Protein AF-A0A1G9JHJ2-F1 (afdb_monomer_lite)

Foldseek 3Di:
DVVLLVVLVVLLVQLCCLQPPVLVVLQVVLVPDDDDCDCVNLNPVRSVVSVVCVVVVVVVSVVSNCVSVVSNVSSVVSNVVSVVSVVVVVVVVVVVVVVVD

Structure (mmCIF, N/CA/C/O backbone):
data_AF-A0A1G9JHJ2-F1
#
_entry.id   AF-A0A1G9JHJ2-F1
#
loop_
_atom_site.group_PDB
_atom_site.id
_atom_site.type_symbol
_atom_site.label_atom_id
_atom_site.label_alt_id
_atom_site.label_comp_id
_atom_site.label_asym_id
_atom_site.label_entity_id
_atom_site.label_seq_id
_atom_site.pdbx_PDB_ins_code
_atom_site.Cartn_x
_atom_site.Cartn_y
_atom_site.Cartn_z
_atom_site.occupancy
_atom_site.B_iso_or_equiv
_atom_site.auth_seq_id
_atom_site.auth_comp_id
_atom_site.auth_asym_id
_atom_site.auth_atom_id
_atom_site.pdbx_PDB_model_num
ATOM 1 N N . MET A 1 1 ? 16.348 12.366 -29.752 1.00 51.38 1 MET A N 1
ATOM 2 C CA . MET A 1 1 ? 15.867 11.190 -28.991 1.00 51.38 1 MET A CA 1
ATOM 3 C C . MET A 1 1 ? 16.223 11.268 -27.495 1.00 51.38 1 MET A C 1
ATOM 5 O O . MET A 1 1 ? 16.392 10.244 -26.869 1.00 51.38 1 MET A O 1
ATOM 9 N N . THR A 1 2 ? 16.286 12.448 -26.866 1.00 58.12 2 THR A N 1
ATOM 10 C CA . THR A 1 2 ? 16.693 12.583 -25.444 1.00 58.12 2 THR A CA 1
ATOM 11 C C . THR A 1 2 ? 15.544 12.458 -24.433 1.00 58.12 2 THR A C 1
ATOM 13 O O . THR A 1 2 ? 15.790 12.331 -23.239 1.00 58.12 2 THR A O 1
ATOM 16 N N . GLY A 1 3 ? 14.285 12.499 -24.889 1.00 61.72 3 GLY A N 1
ATOM 17 C CA . GLY A 1 3 ? 13.109 12.490 -24.009 1.00 61.72 3 GLY A CA 1
ATOM 18 C C . GLY A 1 3 ? 12.794 11.134 -23.369 1.00 61.72 3 GLY A C 1
ATOM 19 O O . GLY A 1 3 ? 12.332 11.107 -22.234 1.00 61.72 3 GLY A O 1
ATOM 20 N N . PHE A 1 4 ? 13.074 10.020 -24.057 1.00 62.97 4 PHE A N 1
ATOM 21 C CA . PHE A 1 4 ? 12.790 8.671 -23.545 1.00 62.97 4 PHE A CA 1
ATOM 22 C C . PHE A 1 4 ? 13.783 8.236 -22.459 1.00 62.97 4 PHE A C 1
ATOM 24 O O . PHE A 1 4 ? 13.347 7.754 -21.416 1.00 62.97 4 PHE A O 1
ATOM 31 N N . ALA A 1 5 ? 15.082 8.511 -22.630 1.00 64.69 5 ALA A N 1
ATOM 32 C CA . ALA A 1 5 ? 16.097 8.263 -21.605 1.00 64.69 5 ALA A CA 1
ATOM 33 C C . ALA A 1 5 ? 15.780 8.998 -20.290 1.00 64.69 5 ALA A C 1
ATOM 35 O O . ALA A 1 5 ? 15.686 8.369 -19.236 1.00 64.69 5 ALA A O 1
ATOM 36 N N . ALA A 1 6 ? 15.508 10.308 -20.364 1.00 67.50 6 ALA A N 1
ATOM 37 C CA . ALA A 1 6 ? 15.171 11.121 -19.193 1.00 67.50 6 ALA A CA 1
ATOM 38 C C . ALA A 1 6 ? 13.866 10.668 -18.505 1.00 67.50 6 ALA A C 1
ATOM 40 O O . ALA A 1 6 ? 13.768 10.701 -17.279 1.00 67.50 6 ALA A O 1
ATOM 41 N N . GLN A 1 7 ? 12.871 10.206 -19.274 1.00 76.38 7 GLN A N 1
ATOM 42 C CA . GLN A 1 7 ? 11.643 9.633 -18.713 1.00 76.38 7 GLN A CA 1
ATOM 43 C C . GLN A 1 7 ? 11.886 8.271 -18.056 1.00 76.38 7 GLN A C 1
ATOM 45 O O . GLN A 1 7 ? 11.364 8.035 -16.970 1.00 76.38 7 GLN A O 1
ATOM 50 N N . SER A 1 8 ? 12.705 7.398 -18.649 1.00 78.56 8 SER A N 1
ATOM 51 C CA . SER A 1 8 ? 13.029 6.088 -18.066 1.00 78.56 8 SER A CA 1
ATOM 52 C C . SER A 1 8 ? 13.762 6.219 -16.725 1.00 78.56 8 SER A C 1
ATOM 54 O O . SER A 1 8 ? 13.440 5.511 -15.773 1.00 78.56 8 SER A O 1
ATOM 56 N N . GLU A 1 9 ? 14.680 7.183 -16.602 1.00 83.50 9 GLU A N 1
ATOM 57 C CA . GLU A 1 9 ? 15.391 7.460 -15.351 1.00 83.50 9 GLU A CA 1
ATOM 58 C C . GLU A 1 9 ? 14.463 8.023 -14.271 1.00 83.50 9 GLU A C 1
ATOM 60 O O . GLU A 1 9 ? 14.530 7.586 -13.122 1.00 83.50 9 GLU A O 1
ATOM 65 N N . ALA A 1 10 ? 13.556 8.936 -14.634 1.00 85.19 10 ALA A N 1
ATOM 66 C CA . ALA A 1 10 ? 12.561 9.474 -13.708 1.00 85.19 10 ALA A CA 1
ATOM 67 C C . ALA A 1 10 ? 11.588 8.388 -13.209 1.00 85.19 10 ALA A C 1
ATOM 69 O O . ALA A 1 10 ? 11.307 8.316 -12.012 1.00 85.19 10 ALA A O 1
ATOM 70 N N . ILE A 1 11 ? 11.120 7.509 -14.103 1.00 84.62 11 ILE A N 1
ATOM 71 C CA . ILE A 1 11 ? 10.233 6.386 -13.764 1.00 84.62 11 ILE A CA 1
ATOM 72 C C . ILE A 1 11 ? 10.956 5.392 -12.842 1.00 84.62 11 ILE A C 1
ATOM 74 O O . ILE A 1 11 ? 10.407 5.002 -11.811 1.00 84.62 11 ILE A O 1
ATOM 78 N N . ALA A 1 12 ? 12.208 5.037 -13.148 1.00 87.62 12 ALA A N 1
ATOM 79 C CA . ALA A 1 12 ? 13.012 4.154 -12.302 1.00 87.62 12 ALA A CA 1
ATOM 80 C C . ALA A 1 12 ? 13.291 4.763 -10.920 1.00 87.62 12 ALA A C 1
ATOM 82 O O . ALA A 1 12 ? 13.255 4.057 -9.913 1.00 87.62 12 ALA A O 1
ATOM 83 N N . ALA A 1 13 ? 13.583 6.066 -10.854 1.00 88.38 13 ALA A N 1
ATOM 84 C CA . ALA A 1 13 ? 13.798 6.766 -9.593 1.00 88.38 13 ALA A CA 1
ATOM 85 C C . ALA A 1 13 ? 12.529 6.757 -8.729 1.00 88.38 13 ALA A C 1
ATOM 87 O O . ALA A 1 13 ? 12.608 6.483 -7.531 1.00 88.38 13 ALA A O 1
ATOM 88 N N . HIS A 1 14 ? 11.363 6.982 -9.341 1.00 86.31 14 HIS A N 1
ATOM 89 C CA . HIS A 1 14 ? 10.089 6.943 -8.634 1.00 86.31 14 HIS A CA 1
ATOM 90 C C . HIS A 1 14 ? 9.752 5.534 -8.129 1.00 86.31 14 HIS A C 1
ATOM 92 O O . HIS A 1 14 ? 9.420 5.374 -6.956 1.00 86.31 14 HIS A O 1
ATOM 98 N N . GLY A 1 15 ? 9.936 4.504 -8.963 1.00 85.94 15 GLY A N 1
ATOM 99 C CA . GLY A 1 15 ? 9.746 3.112 -8.551 1.00 85.94 15 GLY A CA 1
ATOM 100 C C . GLY A 1 15 ? 10.631 2.729 -7.360 1.00 85.94 15 GLY A C 1
ATOM 101 O O . GLY A 1 15 ? 10.139 2.237 -6.346 1.00 85.94 15 GLY A O 1
ATOM 102 N N . LYS A 1 16 ? 11.925 3.073 -7.411 1.00 90.06 16 LYS A N 1
ATOM 103 C CA . LYS A 1 16 ? 12.871 2.834 -6.305 1.00 90.06 16 LYS A CA 1
ATOM 104 C C . LYS A 1 16 ? 12.511 3.584 -5.027 1.00 90.06 16 LYS A C 1
ATOM 106 O O . LYS A 1 16 ? 12.736 3.056 -3.943 1.00 90.06 16 LYS A O 1
ATOM 111 N N . GLN A 1 17 ? 11.973 4.798 -5.128 1.00 90.94 17 GLN A N 1
ATOM 112 C CA . GLN A 1 17 ? 11.517 5.553 -3.961 1.00 90.94 17 GLN A CA 1
ATOM 113 C C . GLN A 1 17 ? 10.322 4.863 -3.286 1.00 90.94 17 GLN A C 1
ATOM 115 O O . GLN A 1 17 ? 10.282 4.766 -2.057 1.00 90.94 17 GLN A O 1
ATOM 120 N N . LEU A 1 18 ? 9.371 4.354 -4.077 1.00 86.38 18 LEU A N 1
ATOM 121 C CA . LEU A 1 18 ? 8.205 3.641 -3.554 1.00 86.38 18 LEU A CA 1
ATOM 122 C C . LEU A 1 18 ? 8.607 2.340 -2.849 1.00 86.38 18 LEU A C 1
ATOM 124 O O . LEU A 1 18 ? 8.193 2.119 -1.711 1.00 86.38 18 LEU A O 1
ATOM 128 N N . VAL A 1 19 ? 9.466 1.526 -3.469 1.00 90.00 19 VAL A N 1
ATOM 129 C CA . VAL A 1 19 ? 9.936 0.256 -2.884 1.00 90.00 19 VAL A CA 1
ATOM 130 C C . VAL A 1 19 ? 10.890 0.485 -1.708 1.00 90.00 19 VAL A C 1
ATOM 132 O O . VAL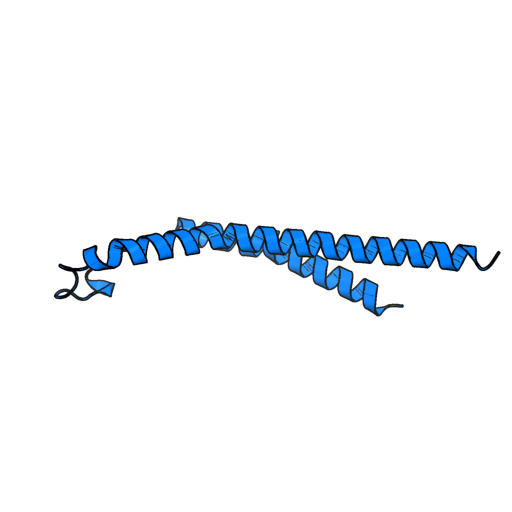 A 1 19 ? 10.768 -0.156 -0.671 1.00 90.00 19 VAL A O 1
ATOM 135 N N . GLY A 1 20 ? 11.849 1.403 -1.840 1.00 86.50 20 GLY A N 1
ATOM 136 C CA . GLY A 1 20 ? 12.963 1.534 -0.897 1.00 86.50 20 GLY A CA 1
ATOM 137 C C . GLY A 1 20 ? 12.705 2.426 0.317 1.00 86.50 20 GLY A C 1
ATOM 138 O O . GLY A 1 20 ? 13.432 2.322 1.301 1.00 86.50 20 GLY A O 1
ATOM 139 N N . GLN A 1 21 ? 11.714 3.319 0.260 1.00 88.06 21 GLN A N 1
ATOM 140 C CA . GLN A 1 21 ? 11.421 4.252 1.356 1.00 88.06 21 GLN A CA 1
ATOM 141 C C . GLN A 1 21 ? 9.949 4.234 1.753 1.00 88.06 21 GLN A C 1
ATOM 143 O O . GLN A 1 21 ? 9.639 4.025 2.921 1.00 88.06 21 GLN A O 1
ATOM 148 N N . VAL A 1 22 ? 9.035 4.414 0.796 1.00 87.25 22 VAL A N 1
ATOM 149 C CA . VAL A 1 22 ? 7.614 4.613 1.123 1.00 87.25 22 VAL A CA 1
ATOM 150 C C . VAL A 1 22 ? 6.973 3.337 1.664 1.00 87.25 22 VAL A C 1
ATOM 152 O O . VAL A 1 22 ? 6.346 3.381 2.719 1.00 87.25 22 VAL A O 1
ATOM 155 N N . SER A 1 23 ? 7.155 2.197 0.996 1.00 89.06 23 SER A N 1
ATOM 156 C CA . SER A 1 23 ? 6.551 0.926 1.424 1.00 89.06 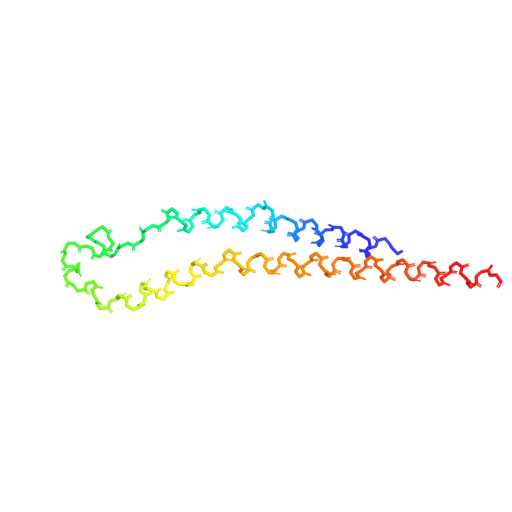23 SER A CA 1
ATOM 157 C C . SER A 1 23 ? 7.060 0.471 2.804 1.00 89.06 23 SER A C 1
ATOM 159 O O . SER A 1 23 ? 6.226 0.161 3.655 1.00 89.06 23 SER A O 1
ATOM 161 N N . PRO A 1 24 ? 8.376 0.524 3.110 1.00 87.62 24 PRO A N 1
ATOM 162 C CA . PRO A 1 24 ? 8.887 0.245 4.454 1.00 87.62 24 PRO A CA 1
ATOM 163 C C . PRO A 1 24 ? 8.352 1.200 5.527 1.00 87.62 24 PRO A C 1
ATOM 165 O O . PRO A 1 24 ? 7.937 0.745 6.591 1.00 87.62 24 PRO A O 1
ATOM 168 N N . SER A 1 25 ? 8.302 2.510 5.253 1.00 88.12 25 SER A N 1
ATOM 169 C CA . SER A 1 25 ? 7.747 3.483 6.203 1.00 88.12 25 SER A CA 1
ATO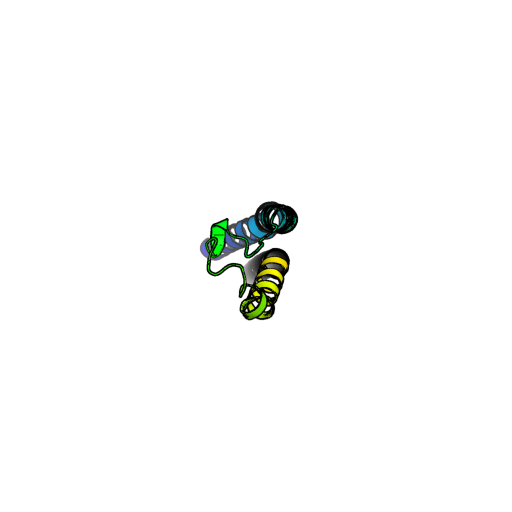M 170 C C . SER A 1 25 ? 6.254 3.264 6.453 1.00 88.12 25 SER A C 1
ATOM 172 O O . SER A 1 25 ? 5.795 3.396 7.586 1.00 88.12 25 SER A O 1
ATOM 174 N N . LEU A 1 26 ? 5.489 2.888 5.424 1.00 88.38 26 LEU A N 1
ATOM 175 C CA . LEU A 1 26 ? 4.085 2.509 5.579 1.00 88.38 26 LEU A CA 1
ATOM 176 C C . LEU A 1 26 ? 3.943 1.221 6.394 1.00 88.38 26 LEU A C 1
ATOM 178 O O . LEU A 1 26 ? 3.081 1.154 7.264 1.00 88.38 26 LEU A O 1
ATOM 182 N N . GLN A 1 27 ? 4.797 0.223 6.164 1.00 89.19 27 GLN A N 1
ATOM 183 C CA . GLN A 1 27 ? 4.794 -1.017 6.939 1.00 89.19 27 GLN A CA 1
ATOM 184 C C . GLN A 1 27 ? 5.062 -0.750 8.426 1.00 89.19 27 GLN A C 1
ATOM 186 O O . GLN A 1 27 ? 4.380 -1.314 9.285 1.00 89.19 27 GLN A O 1
ATOM 191 N N . GLU A 1 28 ? 6.017 0.128 8.741 1.00 87.44 28 GLU A N 1
ATOM 192 C CA . GLU A 1 28 ? 6.308 0.552 10.113 1.00 87.44 28 GLU A CA 1
ATOM 193 C C . GLU A 1 28 ? 5.118 1.297 10.732 1.00 87.44 28 GLU A C 1
ATOM 195 O O . GLU A 1 28 ? 4.680 0.953 11.830 1.00 87.44 28 GLU A O 1
ATOM 200 N N . ALA A 1 29 ? 4.528 2.249 10.002 1.00 85.31 29 ALA A N 1
ATOM 201 C CA . ALA A 1 29 ? 3.368 3.010 10.459 1.00 85.31 29 ALA A CA 1
ATOM 202 C C . ALA A 1 29 ? 2.143 2.120 10.721 1.00 85.31 29 ALA A C 1
ATOM 204 O O . ALA A 1 29 ? 1.494 2.260 11.755 1.00 85.31 29 ALA A O 1
ATOM 205 N N . VAL A 1 30 ? 1.849 1.171 9.826 1.00 87.12 30 VAL A N 1
ATOM 206 C CA . VAL A 1 30 ? 0.767 0.190 9.997 1.00 87.12 30 VAL A CA 1
ATOM 207 C C . VAL A 1 30 ? 1.028 -0.681 11.221 1.00 87.12 30 VAL A C 1
ATOM 209 O O . VAL A 1 30 ? 0.133 -0.857 12.044 1.00 87.12 30 VAL A O 1
ATOM 212 N N . SER A 1 31 ? 2.254 -1.186 11.376 1.00 82.19 31 SER A N 1
ATOM 213 C CA . SER A 1 31 ? 2.622 -2.069 12.492 1.00 82.19 31 SER A CA 1
ATOM 214 C C . SER A 1 31 ? 2.572 -1.355 13.847 1.00 82.19 31 SER A C 1
ATOM 216 O O . SER A 1 31 ? 2.262 -1.978 14.860 1.00 82.19 31 SER A O 1
ATOM 218 N N . ALA A 1 32 ? 2.854 -0.050 13.871 1.00 78.94 32 ALA A N 1
ATOM 219 C CA . ALA A 1 32 ? 2.730 0.798 15.054 1.00 78.94 32 ALA A CA 1
ATOM 220 C C . ALA A 1 32 ? 1.293 1.298 15.296 1.00 78.94 32 ALA A C 1
ATOM 222 O O . ALA A 1 32 ? 0.979 1.766 16.392 1.00 78.94 32 ALA A O 1
ATOM 223 N N . SER A 1 33 ? 0.414 1.221 14.293 1.00 72.12 33 SER A N 1
ATOM 224 C CA . SER A 1 33 ? -0.964 1.688 14.412 1.00 72.12 33 SER A CA 1
ATOM 225 C C . SER A 1 33 ? -1.838 0.655 15.128 1.00 72.12 33 SER A C 1
ATOM 227 O O . SER A 1 33 ? -2.013 -0.476 14.683 1.00 72.12 33 SER A O 1
ATOM 229 N N . GLN A 1 34 ? -2.434 1.061 16.246 1.00 71.25 34 GLN A N 1
ATOM 230 C CA . GLN A 1 34 ? -3.567 0.365 16.849 1.00 71.25 34 GLN A CA 1
ATOM 231 C C . GLN A 1 34 ? -4.729 1.343 16.942 1.00 71.25 34 GLN A C 1
ATOM 233 O O . GLN A 1 34 ? -4.716 2.274 17.746 1.00 71.25 34 GLN A O 1
ATOM 238 N N . VAL A 1 35 ? -5.737 1.138 16.096 1.00 72.19 35 VAL A N 1
ATOM 239 C CA . VAL A 1 35 ? -6.976 1.916 16.138 1.00 72.19 35 VAL A CA 1
ATOM 240 C C . VAL A 1 35 ? -8.003 1.136 16.949 1.00 72.19 35 VAL A C 1
ATOM 242 O O . VAL A 1 35 ? -8.345 0.000 16.614 1.00 72.19 35 VAL A O 1
ATOM 245 N N . SER A 1 36 ? -8.491 1.758 18.021 1.00 76.81 36 SER A N 1
ATOM 246 C CA . SER A 1 36 ? -9.610 1.261 18.821 1.00 76.81 36 SER A CA 1
ATOM 247 C C . SER A 1 36 ? -10.710 2.316 18.882 1.00 76.81 36 SER A C 1
ATOM 249 O O . SER A 1 36 ? -10.435 3.512 18.999 1.00 76.81 36 SER A O 1
ATOM 251 N N . LEU A 1 37 ? -11.965 1.876 18.814 1.00 80.50 37 LEU A N 1
ATOM 252 C CA . LEU A 1 37 ? -13.138 2.742 18.943 1.00 80.50 37 LEU A CA 1
ATOM 253 C C . LEU A 1 37 ? -13.473 2.978 20.422 1.00 80.50 37 LEU A C 1
ATOM 255 O O . LEU A 1 37 ? -14.522 2.579 20.920 1.00 80.50 37 LEU A O 1
ATOM 259 N N . GLY A 1 38 ? -12.531 3.595 21.138 1.00 82.12 38 GLY A N 1
ATOM 260 C CA . GLY A 1 38 ? -12.674 3.947 22.549 1.00 82.12 38 GLY A CA 1
ATOM 261 C C . GLY A 1 38 ? -13.393 5.285 22.783 1.00 82.12 38 GLY A C 1
ATOM 262 O O . GLY A 1 38 ? -13.771 5.972 21.826 1.00 82.12 38 GLY A O 1
ATOM 263 N N . PRO A 1 39 ? -13.521 5.715 24.051 1.00 83.31 39 PRO A N 1
ATOM 264 C CA . PRO A 1 39 ? -14.200 6.963 24.409 1.00 83.31 39 PRO A CA 1
ATOM 265 C C . PRO A 1 39 ? -13.580 8.206 23.756 1.00 83.31 39 PRO A C 1
ATOM 267 O O . PRO A 1 39 ? -14.286 9.167 23.478 1.00 83.31 39 PRO A O 1
ATOM 270 N N . ASN A 1 40 ? -12.288 8.176 23.420 1.00 84.69 40 ASN A N 1
ATOM 271 C CA . ASN A 1 40 ? -11.624 9.274 22.709 1.00 84.69 40 ASN A CA 1
ATOM 272 C C . ASN A 1 40 ? -12.100 9.453 21.256 1.00 84.69 40 ASN A C 1
ATOM 274 O O . ASN A 1 40 ? -11.950 10.538 20.704 1.00 84.69 40 ASN A O 1
ATOM 278 N N . VAL A 1 41 ? -12.640 8.402 20.630 1.00 84.25 41 VAL A N 1
ATOM 279 C CA . VAL A 1 41 ? -13.119 8.424 19.237 1.00 84.25 41 VAL A CA 1
ATOM 280 C C . VAL A 1 41 ? -14.638 8.539 19.200 1.00 84.25 41 VAL A C 1
ATOM 282 O O . VAL A 1 41 ? -15.188 9.355 18.468 1.00 84.25 41 VAL A O 1
ATOM 285 N N . MET A 1 42 ? -15.316 7.734 20.017 1.00 86.31 42 MET A N 1
ATOM 286 C CA . MET A 1 42 ? -16.776 7.628 20.018 1.00 86.31 42 MET A CA 1
ATOM 287 C C . MET A 1 42 ? -17.444 8.577 21.022 1.00 86.31 42 MET A C 1
ATOM 289 O O . MET A 1 42 ? -18.639 8.837 20.925 1.00 86.31 42 MET A O 1
ATOM 293 N N . GLY A 1 43 ? -16.700 9.100 21.996 1.00 87.06 43 GLY A N 1
ATOM 294 C CA . GLY A 1 43 ? -17.262 9.747 23.179 1.00 87.06 43 GLY A CA 1
ATOM 295 C C . GLY A 1 43 ? -17.747 8.732 24.220 1.00 87.06 43 GLY A C 1
ATOM 296 O O . GLY A 1 43 ? -18.128 7.604 23.898 1.00 87.06 43 GLY A O 1
ATOM 297 N N . GLU A 1 44 ? -17.768 9.153 25.488 1.00 88.44 44 GLU A N 1
ATOM 298 C CA . GLU A 1 44 ? -18.155 8.315 26.640 1.00 88.44 44 GLU A CA 1
ATOM 299 C C . GLU A 1 44 ? -19.537 7.668 26.490 1.00 88.44 44 GLU A C 1
ATOM 301 O O . GLU A 1 44 ? -19.749 6.541 26.932 1.00 88.44 44 GLU A O 1
ATOM 306 N N . LEU A 1 45 ? -20.474 8.373 25.849 1.00 82.88 45 LEU A N 1
ATOM 307 C CA . LEU A 1 45 ? -21.838 7.889 25.657 1.00 82.88 45 LEU A CA 1
ATOM 308 C C . LEU A 1 45 ? -21.920 6.855 24.535 1.00 82.88 45 LEU A C 1
ATOM 310 O O . LEU A 1 45 ? -22.572 5.830 24.711 1.00 82.88 45 LEU A O 1
ATOM 314 N N . CYS A 1 46 ? -21.259 7.088 23.397 1.00 85.06 46 CYS A N 1
ATOM 315 C CA . CYS A 1 46 ? -21.436 6.224 22.231 1.00 85.06 46 CYS A CA 1
ATOM 316 C C . CYS A 1 46 ? -20.525 4.989 22.230 1.00 85.06 46 CYS A C 1
ATOM 318 O O . CYS A 1 46 ? -20.787 4.051 21.479 1.00 85.06 46 CYS A O 1
ATOM 320 N N . GLN A 1 47 ? -19.489 4.941 23.079 1.00 86.62 47 GLN A N 1
ATOM 321 C CA . GLN A 1 47 ? -18.552 3.808 23.135 1.00 86.62 47 GLN A CA 1
ATOM 322 C C . GLN A 1 47 ? -19.237 2.461 23.419 1.00 86.62 47 GLN A C 1
ATOM 324 O O . GLN A 1 47 ? -18.767 1.421 22.960 1.00 86.62 47 GLN A O 1
ATOM 329 N N . ALA A 1 48 ? -20.366 2.473 24.141 1.00 86.81 48 ALA A N 1
ATOM 330 C CA . ALA A 1 48 ? -21.132 1.272 24.473 1.00 86.81 48 ALA A CA 1
ATOM 331 C C . ALA A 1 48 ? -21.699 0.567 23.226 1.00 86.81 48 ALA A C 1
ATOM 333 O O . ALA A 1 48 ? -21.988 -0.628 23.265 1.00 86.81 48 ALA A O 1
ATOM 334 N N . TRP A 1 49 ? -21.821 1.294 22.112 1.00 88.62 49 TRP A N 1
ATOM 335 C CA . TRP A 1 49 ? -22.280 0.783 20.822 1.00 88.62 49 TRP A CA 1
ATOM 336 C C . TRP A 1 49 ? -21.154 0.688 19.784 1.00 88.62 49 TRP A C 1
ATOM 338 O O . TRP A 1 49 ? -21.430 0.521 18.601 1.00 88.62 49 TRP A O 1
ATOM 348 N N . SER A 1 50 ? -19.885 0.770 20.205 1.00 86.06 50 SER A N 1
ATOM 349 C CA . SER A 1 50 ? -18.721 0.678 19.305 1.00 86.06 50 SER A CA 1
ATOM 350 C C . SER A 1 50 ? -18.690 -0.620 18.495 1.00 86.06 50 SER A C 1
ATOM 352 O O . SER A 1 50 ? -18.248 -0.609 17.351 1.00 86.06 50 SER A O 1
ATOM 354 N N . TRP A 1 51 ? -19.241 -1.703 19.049 1.00 85.88 51 TRP A N 1
ATOM 355 C CA . TRP A 1 51 ? -19.326 -3.008 18.397 1.00 85.88 51 TRP A CA 1
ATOM 356 C C . TRP A 1 51 ? -20.088 -2.993 17.067 1.00 85.88 51 TRP A C 1
ATOM 358 O O . TRP A 1 51 ? -19.830 -3.849 16.228 1.00 85.88 51 TRP A O 1
ATOM 368 N N . ILE A 1 52 ? -20.994 -2.028 16.865 1.00 89.62 52 ILE A N 1
ATOM 369 C CA . ILE A 1 52 ? -21.745 -1.865 15.610 1.00 89.62 52 ILE A CA 1
ATOM 370 C C . ILE A 1 52 ? -20.801 -1.562 14.441 1.00 89.62 52 ILE A C 1
ATOM 372 O O . ILE A 1 52 ? -21.120 -1.904 13.314 1.00 89.62 52 ILE A O 1
ATOM 376 N N . PHE A 1 53 ? -19.646 -0.957 14.722 1.00 87.62 53 PHE A N 1
ATOM 377 C CA . PHE A 1 53 ? -18.654 -0.547 13.729 1.00 87.62 53 PHE A CA 1
ATOM 378 C C . PHE A 1 53 ? -17.433 -1.471 13.690 1.00 87.62 53 PHE A C 1
ATOM 380 O O . PHE A 1 53 ? -16.404 -1.100 13.129 1.00 87.62 53 PHE A O 1
ATOM 387 N N . ASN A 1 54 ? -17.484 -2.628 14.358 1.00 87.94 54 ASN A N 1
ATOM 388 C CA . ASN A 1 54 ? -16.341 -3.539 14.395 1.00 87.94 54 ASN A CA 1
ATOM 389 C C . ASN A 1 54 ? -15.993 -4.052 12.997 1.00 87.94 54 ASN A C 1
ATOM 391 O O . ASN A 1 54 ? -14.812 -4.102 12.666 1.00 87.94 54 ASN A O 1
ATOM 395 N N . ASP A 1 55 ? -17.004 -4.370 12.188 1.00 89.12 55 ASP A N 1
ATOM 396 C CA . ASP A 1 55 ? -16.808 -4.870 10.829 1.00 89.12 55 ASP A CA 1
ATOM 397 C C . ASP A 1 55 ? -16.142 -3.790 9.959 1.00 89.12 55 ASP A C 1
ATOM 399 O O . ASP A 1 55 ? -15.095 -4.037 9.363 1.00 89.12 55 ASP A O 1
ATOM 403 N N . GLU A 1 56 ? -16.646 -2.550 9.977 1.00 88.31 56 GLU A N 1
ATOM 404 C CA . GLU A 1 56 ? -16.023 -1.434 9.255 1.00 88.31 56 GLU A CA 1
ATOM 405 C C . GLU A 1 56 ? -14.619 -1.100 9.778 1.00 88.31 56 GLU A C 1
ATOM 407 O O . GLU A 1 56 ? -13.733 -0.719 9.007 1.00 88.31 56 GLU A O 1
ATOM 412 N N . LEU A 1 57 ? -14.394 -1.225 11.089 1.00 87.06 57 LEU A N 1
ATOM 413 C CA . LEU A 1 57 ? -13.083 -1.021 11.698 1.00 87.06 57 LEU A CA 1
ATOM 414 C C . LEU A 1 57 ? -12.085 -2.085 11.229 1.00 87.06 57 LEU A C 1
ATOM 416 O O . LEU A 1 57 ? -10.926 -1.759 10.962 1.00 87.06 57 LEU A O 1
ATOM 420 N N . ASP A 1 58 ? -12.504 -3.343 11.149 1.00 89.38 58 ASP A N 1
ATOM 421 C CA . ASP A 1 58 ? -11.652 -4.440 10.707 1.00 89.38 58 ASP A CA 1
ATOM 422 C C . ASP A 1 58 ? -11.378 -4.367 9.200 1.00 89.38 58 ASP A C 1
ATOM 424 O O . ASP A 1 58 ? -10.224 -4.532 8.792 1.00 89.38 58 ASP A O 1
ATOM 428 N N . ASP A 1 59 ? -12.362 -3.972 8.389 1.00 90.25 59 ASP A N 1
ATOM 429 C CA . ASP A 1 59 ? -12.169 -3.667 6.968 1.00 90.25 59 ASP A CA 1
ATOM 430 C C . ASP A 1 59 ? -11.168 -2.520 6.765 1.00 90.25 59 ASP A C 1
ATOM 432 O O . ASP A 1 59 ? -10.254 -2.609 5.938 1.00 90.25 59 ASP A O 1
ATOM 436 N N . ALA A 1 60 ? -11.275 -1.448 7.557 1.00 87.19 60 ALA A N 1
ATOM 437 C CA . ALA A 1 60 ? -10.334 -0.334 7.505 1.00 87.19 60 ALA A CA 1
ATOM 438 C C . ALA A 1 60 ? -8.908 -0.764 7.887 1.00 87.19 60 ALA A C 1
ATOM 440 O O . ALA A 1 60 ? -7.946 -0.370 7.222 1.00 87.19 60 ALA A O 1
ATOM 441 N N . LYS A 1 61 ? -8.747 -1.605 8.919 1.00 88.06 61 LYS A N 1
ATOM 442 C CA . LYS A 1 61 ? -7.440 -2.178 9.286 1.00 88.06 61 LYS A CA 1
ATOM 443 C C . LYS A 1 61 ? -6.881 -3.057 8.171 1.00 88.06 61 LYS A C 1
ATOM 445 O O . LYS A 1 61 ? -5.690 -2.968 7.881 1.00 88.06 61 LYS A O 1
ATOM 450 N N . ALA A 1 62 ? -7.715 -3.881 7.538 1.00 89.81 62 ALA A N 1
ATOM 451 C CA . ALA A 1 62 ? -7.302 -4.741 6.435 1.00 89.81 62 ALA A CA 1
ATOM 452 C C . ALA A 1 62 ? -6.832 -3.920 5.223 1.00 89.81 62 ALA A C 1
ATOM 454 O O . ALA A 1 62 ? -5.779 -4.211 4.652 1.00 89.81 62 ALA A O 1
ATOM 455 N N . LEU A 1 63 ? -7.557 -2.851 4.876 1.00 88.25 63 LEU A N 1
ATOM 456 C CA . LEU A 1 63 ? -7.164 -1.909 3.825 1.00 88.25 63 LEU A CA 1
ATOM 457 C C . LEU A 1 63 ? -5.830 -1.231 4.144 1.00 88.25 63 LEU A C 1
ATOM 459 O O . LEU A 1 63 ? -4.936 -1.217 3.299 1.00 88.25 63 LEU A O 1
ATOM 463 N N . LEU A 1 64 ? -5.665 -0.717 5.366 1.00 87.50 64 LEU A N 1
ATOM 464 C CA . LEU A 1 64 ? -4.413 -0.098 5.808 1.00 87.50 64 LEU A CA 1
ATOM 465 C C . LEU A 1 64 ? -3.244 -1.089 5.754 1.00 87.50 64 LEU A C 1
ATOM 467 O O . LEU A 1 64 ? -2.168 -0.735 5.279 1.00 87.50 64 LEU A O 1
ATOM 471 N N . ALA A 1 65 ? -3.464 -2.340 6.163 1.00 89.12 65 ALA A N 1
ATOM 472 C CA . ALA A 1 65 ? -2.456 -3.393 6.106 1.00 89.12 65 ALA A CA 1
ATOM 473 C C . ALA A 1 65 ? -2.069 -3.805 4.676 1.00 89.12 65 ALA A C 1
ATOM 475 O O . ALA A 1 65 ? -0.960 -4.290 4.459 1.00 89.12 65 ALA A O 1
ATOM 476 N N . ALA A 1 66 ? -2.948 -3.596 3.694 1.00 90.81 66 ALA A N 1
ATOM 477 C CA . ALA A 1 66 ? -2.669 -3.883 2.291 1.00 90.81 66 ALA A CA 1
ATOM 478 C C . ALA A 1 66 ? -1.884 -2.764 1.579 1.00 90.81 66 ALA A C 1
ATOM 480 O O . ALA A 1 66 ? -1.236 -3.033 0.563 1.00 90.81 66 ALA A O 1
ATOM 481 N N . LEU A 1 67 ? -1.907 -1.527 2.098 1.00 88.50 67 LEU A N 1
ATOM 482 C CA . LEU A 1 67 ? -1.256 -0.370 1.468 1.00 88.50 67 LEU A CA 1
ATOM 483 C C . LEU A 1 67 ? 0.248 -0.561 1.212 1.00 88.50 67 LEU A C 1
ATOM 485 O O . LEU A 1 67 ? 0.659 -0.305 0.080 1.00 88.50 67 LEU A O 1
ATOM 489 N N . PRO A 1 68 ? 1.080 -1.033 2.168 1.00 90.88 68 PRO A N 1
ATOM 490 C CA . PRO A 1 68 ? 2.514 -1.205 1.924 1.00 90.88 68 PRO A CA 1
ATOM 491 C C . PRO A 1 68 ? 2.793 -2.088 0.703 1.00 90.88 68 PRO A C 1
ATOM 493 O O . PRO A 1 68 ? 3.569 -1.718 -0.173 1.00 90.88 68 PRO A O 1
ATOM 496 N N . LYS A 1 69 ? 2.074 -3.210 0.591 1.00 90.88 69 LYS A N 1
ATOM 497 C CA . LYS A 1 69 ? 2.218 -4.157 -0.518 1.00 90.88 69 LYS A CA 1
ATOM 498 C C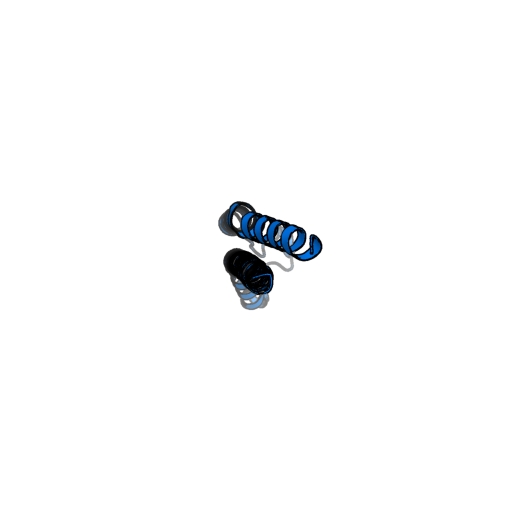 . LYS A 1 69 ? 1.753 -3.576 -1.857 1.00 90.88 69 LYS A C 1
ATOM 500 O O . LYS A 1 69 ? 2.342 -3.871 -2.892 1.00 90.88 69 LYS A O 1
ATOM 505 N N . ALA A 1 70 ? 0.702 -2.756 -1.858 1.00 90.38 70 ALA A N 1
ATOM 506 C CA . ALA A 1 70 ? 0.231 -2.091 -3.073 1.00 90.38 70 ALA A CA 1
ATOM 507 C C . ALA A 1 70 ? 1.249 -1.061 -3.598 1.00 90.38 70 ALA A C 1
ATOM 509 O O . ALA A 1 70 ? 1.472 -0.964 -4.806 1.00 90.38 70 ALA A O 1
ATOM 510 N N . PHE A 1 71 ? 1.894 -0.320 -2.693 1.00 88.25 71 PHE A N 1
ATOM 511 C CA . PHE A 1 71 ? 2.954 0.631 -3.034 1.00 88.25 71 PHE A CA 1
ATOM 512 C C . PHE A 1 71 ? 4.222 -0.069 -3.532 1.00 88.25 71 PHE A C 1
ATOM 514 O O . PHE A 1 71 ? 4.829 0.398 -4.496 1.00 88.25 71 PHE A O 1
ATOM 521 N N . GLU A 1 72 ? 4.579 -1.206 -2.934 1.00 90.94 72 GLU A N 1
ATOM 522 C CA . GLU A 1 72 ? 5.694 -2.042 -3.383 1.00 90.94 72 GLU A CA 1
ATOM 523 C C . GLU A 1 72 ? 5.450 -2.554 -4.809 1.00 90.94 72 GLU A C 1
ATO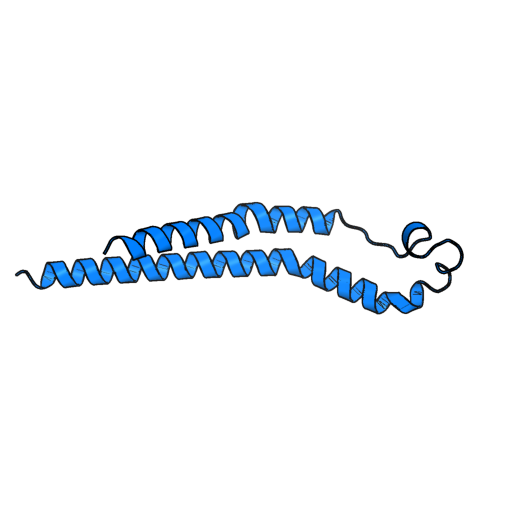M 525 O O . GLU A 1 72 ? 6.260 -2.290 -5.695 1.00 90.94 72 GLU A O 1
ATOM 530 N N . ALA A 1 73 ? 4.281 -3.154 -5.068 1.00 92.56 73 ALA A N 1
ATOM 531 C CA . ALA A 1 73 ? 3.904 -3.636 -6.399 1.00 92.56 73 ALA A CA 1
ATOM 532 C C . ALA A 1 73 ? 3.910 -2.517 -7.457 1.00 92.56 73 ALA A C 1
ATOM 534 O O . ALA A 1 73 ? 4.435 -2.694 -8.553 1.00 92.56 73 ALA A O 1
ATOM 535 N N . THR A 1 74 ? 3.386 -1.336 -7.111 1.00 91.62 74 THR A N 1
ATOM 536 C CA . THR A 1 74 ? 3.424 -0.160 -7.997 1.00 91.62 74 THR A CA 1
ATOM 537 C C . THR A 1 74 ? 4.868 0.255 -8.299 1.00 91.62 74 THR A C 1
ATOM 539 O O . THR A 1 74 ? 5.209 0.592 -9.432 1.00 91.62 74 THR A O 1
ATOM 542 N N . GLY A 1 75 ? 5.739 0.234 -7.289 1.00 88.12 75 GLY A N 1
ATOM 543 C CA . GLY A 1 75 ? 7.149 0.561 -7.453 1.00 88.12 75 GLY A CA 1
ATOM 544 C C . GLY A 1 75 ? 7.901 -0.434 -8.342 1.00 88.12 75 GLY A C 1
ATOM 545 O O . GLY A 1 75 ? 8.695 -0.011 -9.189 1.00 88.12 75 GLY A O 1
ATOM 546 N N . ASP A 1 76 ? 7.609 -1.728 -8.208 1.00 91.81 76 ASP A N 1
ATOM 547 C CA . ASP A 1 76 ? 8.153 -2.793 -9.055 1.00 91.81 76 ASP A CA 1
ATOM 548 C C . ASP A 1 76 ? 7.700 -2.656 -10.515 1.00 91.81 76 ASP A C 1
ATOM 550 O O . ASP A 1 76 ? 8.522 -2.742 -11.432 1.00 91.81 76 ASP A O 1
ATOM 554 N N . GLU A 1 77 ? 6.415 -2.371 -10.749 1.00 91.50 77 GLU A N 1
ATOM 555 C CA . GLU A 1 77 ? 5.872 -2.126 -12.090 1.00 91.50 77 GLU A CA 1
ATOM 556 C C . GLU A 1 77 ? 6.548 -0.929 -12.766 1.00 91.50 77 GLU A C 1
ATOM 558 O O . GLU A 1 77 ? 6.928 -1.009 -13.937 1.00 91.50 77 GLU A O 1
ATOM 563 N N . LEU A 1 78 ? 6.775 0.163 -12.031 1.00 89.19 78 LEU A N 1
ATOM 564 C CA . LEU A 1 78 ? 7.498 1.325 -12.551 1.00 89.19 78 LEU A CA 1
ATOM 565 C C . LEU A 1 78 ? 8.953 0.979 -12.888 1.00 89.19 78 LEU A C 1
ATOM 567 O O . LEU A 1 78 ? 9.446 1.364 -13.948 1.00 89.19 78 LEU A O 1
ATOM 571 N N . CYS A 1 79 ? 9.640 0.213 -12.038 1.00 89.19 79 CYS A N 1
ATOM 572 C CA . CYS A 1 79 ? 10.997 -0.245 -12.335 1.00 89.19 79 CYS A CA 1
ATOM 573 C C . CYS A 1 79 ? 11.037 -1.124 -13.598 1.00 89.19 79 CYS A C 1
ATOM 575 O O . CYS A 1 79 ? 11.911 -0.940 -14.447 1.00 89.19 79 CYS A O 1
ATOM 577 N N . SER A 1 80 ? 10.067 -2.029 -13.762 1.00 90.00 80 SER A N 1
ATOM 578 C CA . SER A 1 80 ? 9.932 -2.882 -14.949 1.00 90.00 80 SER A CA 1
ATOM 579 C C . SER A 1 80 ? 9.627 -2.077 -16.221 1.00 90.00 80 SER A C 1
ATOM 581 O O . SER A 1 80 ? 10.232 -2.301 -17.276 1.00 90.00 80 SER A O 1
ATOM 583 N N . ALA A 1 81 ? 8.745 -1.080 -16.125 1.00 87.38 81 ALA A N 1
ATOM 584 C CA . ALA A 1 81 ? 8.427 -0.183 -17.231 1.00 87.38 81 ALA A CA 1
ATOM 585 C C . ALA A 1 81 ? 9.651 0.641 -17.663 1.00 87.38 81 ALA A C 1
ATOM 587 O O . ALA A 1 81 ? 9.927 0.761 -18.858 1.00 87.38 81 ALA A O 1
ATOM 588 N N . ALA A 1 82 ? 10.424 1.164 -16.707 1.00 86.88 82 ALA A N 1
ATOM 589 C CA . ALA A 1 82 ? 11.662 1.882 -16.998 1.00 86.88 82 ALA A CA 1
ATOM 590 C C . ALA A 1 82 ? 12.687 1.006 -17.733 1.00 86.88 82 ALA A C 1
ATOM 592 O O . ALA A 1 82 ? 13.306 1.463 -18.695 1.00 86.88 82 ALA A O 1
ATOM 593 N N . GLU A 1 83 ? 12.834 -0.254 -17.323 1.00 88.00 83 GLU A N 1
ATOM 594 C CA . GLU A 1 83 ? 13.724 -1.212 -17.982 1.00 88.00 83 GLU A CA 1
ATOM 595 C C . GLU A 1 83 ? 13.279 -1.501 -19.425 1.00 88.00 83 GLU A C 1
ATOM 597 O O . GLU A 1 83 ? 14.089 -1.471 -20.351 1.00 88.00 83 GLU A O 1
ATOM 602 N N . THR A 1 84 ? 11.974 -1.661 -19.647 1.00 86.44 84 THR A N 1
ATOM 603 C CA . THR A 1 84 ? 11.401 -1.845 -20.991 1.00 86.44 84 THR A CA 1
ATOM 604 C C . THR A 1 84 ? 11.700 -0.651 -21.906 1.00 86.44 84 THR A C 1
ATOM 606 O O . THR A 1 84 ? 12.067 -0.827 -23.074 1.00 86.44 84 THR A O 1
ATOM 609 N N . TYR A 1 85 ? 11.594 0.578 -21.386 1.00 82.62 85 TYR A N 1
ATOM 610 C CA . TYR A 1 85 ? 11.943 1.779 -22.147 1.00 82.62 85 TYR A CA 1
ATOM 611 C C . TYR A 1 85 ? 13.429 1.825 -22.511 1.00 82.62 85 TYR A C 1
ATOM 613 O O . TYR A 1 85 ? 13.755 2.133 -23.659 1.00 82.62 85 TYR A O 1
ATOM 621 N N . ARG A 1 86 ? 14.323 1.454 -21.585 1.00 83.00 86 ARG A N 1
ATOM 622 C CA . ARG A 1 86 ? 15.769 1.391 -21.853 1.00 83.00 86 ARG A CA 1
ATOM 623 C C . ARG A 1 86 ? 16.111 0.369 -22.934 1.00 83.00 86 ARG A C 1
ATOM 625 O O . ARG A 1 86 ? 16.839 0.698 -23.866 1.00 83.00 86 ARG A O 1
ATOM 632 N N . GLN A 1 87 ? 15.541 -0.832 -22.858 1.00 85.06 87 GLN A N 1
ATOM 633 C CA . GLN A 1 87 ? 15.763 -1.885 -23.856 1.00 85.06 87 GLN A CA 1
ATOM 634 C C . GLN A 1 87 ? 15.259 -1.477 -25.246 1.00 85.06 87 GLN A C 1
ATOM 636 O O . GLN A 1 87 ? 15.926 -1.719 -26.253 1.00 85.06 87 GLN A O 1
ATOM 641 N N . THR A 1 88 ? 14.107 -0.804 -25.310 1.00 83.31 88 THR A N 1
ATOM 642 C CA . THR A 1 88 ? 13.549 -0.295 -26.572 1.00 83.31 88 THR A CA 1
ATOM 643 C C . THR A 1 88 ? 14.445 0.784 -27.186 1.00 83.31 88 THR A C 1
ATOM 645 O O . THR A 1 88 ? 14.678 0.793 -28.396 1.00 83.31 88 THR A O 1
ATOM 648 N N . GLU A 1 89 ? 14.988 1.687 -26.366 1.00 79.56 89 GLU A N 1
ATOM 649 C CA . GLU A 1 89 ? 15.927 2.710 -26.826 1.00 79.56 89 GLU A CA 1
ATOM 650 C C . GLU A 1 89 ? 17.247 2.100 -27.319 1.00 79.56 89 GLU A C 1
ATOM 652 O O . GLU A 1 89 ? 17.735 2.466 -28.391 1.00 79.56 89 GLU A O 1
ATOM 657 N N . GLU A 1 90 ? 17.808 1.138 -26.587 1.00 78.94 90 GLU A N 1
ATOM 658 C CA . GLU A 1 90 ? 19.037 0.453 -26.983 1.00 78.94 90 GLU A CA 1
ATOM 659 C C . GLU A 1 90 ? 18.858 -0.356 -28.277 1.00 78.94 90 GLU A C 1
ATOM 661 O O . GLU A 1 90 ? 19.720 -0.306 -29.164 1.00 78.94 90 GLU A O 1
ATOM 666 N N . GLY A 1 91 ? 17.706 -1.013 -28.442 1.00 76.31 91 GLY A N 1
ATOM 667 C CA . GLY A 1 91 ? 17.312 -1.675 -29.685 1.00 76.31 91 GLY A CA 1
ATOM 668 C C . GLY A 1 91 ? 17.221 -0.701 -30.864 1.00 76.31 91 GLY A C 1
ATOM 669 O O . GLY A 1 91 ? 17.813 -0.948 -31.916 1.00 76.31 91 GLY A O 1
ATOM 670 N N . ASN A 1 92 ? 16.570 0.451 -30.674 1.00 76.12 92 ASN A N 1
ATOM 671 C CA . ASN A 1 92 ? 16.466 1.494 -31.700 1.00 76.12 92 ASN A CA 1
ATOM 672 C C . ASN A 1 92 ? 17.835 2.078 -32.078 1.00 76.12 92 ASN A C 1
ATOM 674 O O . ASN A 1 92 ? 18.130 2.251 -33.262 1.00 76.12 92 ASN A O 1
ATOM 678 N N . ARG A 1 93 ? 18.702 2.344 -31.095 1.00 74.31 93 ARG A N 1
ATOM 679 C CA . ARG A 1 93 ? 20.064 2.848 -31.331 1.00 74.31 93 ARG A CA 1
ATOM 680 C C . ARG A 1 93 ? 20.897 1.857 -32.144 1.00 74.31 93 ARG A C 1
ATOM 682 O O . ARG A 1 93 ? 21.600 2.264 -33.067 1.00 74.31 93 ARG A O 1
ATOM 689 N N . THR A 1 94 ? 20.790 0.569 -31.827 1.00 74.19 94 THR A N 1
ATOM 690 C CA . THR A 1 94 ? 21.513 -0.506 -32.520 1.00 74.19 94 THR A CA 1
ATOM 691 C C . THR A 1 94 ? 21.006 -0.690 -33.954 1.00 74.19 94 THR A C 1
ATOM 693 O O . THR A 1 94 ? 21.808 -0.828 -34.876 1.00 74.19 94 THR A O 1
ATOM 696 N N . ALA A 1 95 ? 19.688 -0.607 -34.167 1.00 72.75 95 ALA A N 1
ATOM 697 C CA . ALA A 1 95 ? 19.081 -0.661 -35.496 1.00 72.75 95 ALA A CA 1
ATOM 698 C C . ALA A 1 95 ? 19.499 0.527 -36.380 1.00 72.75 95 ALA A C 1
ATOM 700 O O . ALA A 1 95 ? 19.849 0.325 -37.539 1.00 72.75 95 ALA A O 1
ATOM 701 N N . MET A 1 96 ? 19.538 1.753 -35.844 1.00 70.06 96 MET A N 1
ATOM 702 C CA . MET A 1 96 ? 19.962 2.931 -36.616 1.00 70.06 96 MET A CA 1
ATOM 703 C C . MET A 1 96 ? 21.454 2.905 -36.977 1.00 70.06 96 MET A C 1
ATOM 705 O O . MET A 1 96 ? 21.811 3.299 -38.080 1.00 70.06 96 MET A O 1
ATOM 709 N N . GLN A 1 97 ? 22.324 2.392 -36.101 1.00 67.25 97 GLN A N 1
ATOM 710 C CA . GLN A 1 97 ? 23.752 2.223 -36.417 1.00 67.25 97 GLN A CA 1
ATOM 711 C C . GLN A 1 97 ? 24.015 1.137 -37.474 1.00 67.25 97 GLN A C 1
ATOM 713 O O . GLN A 1 97 ? 25.046 1.173 -38.141 1.00 67.25 97 GLN A O 1
ATOM 718 N N . GLY A 1 98 ? 23.101 0.176 -37.639 1.00 60.53 98 GLY A N 1
ATOM 719 C CA . GLY A 1 98 ? 23.186 -0.867 -38.664 1.00 60.53 98 GLY A CA 1
ATOM 720 C C . GLY A 1 98 ? 22.736 -0.433 -40.064 1.00 60.53 98 GLY A C 1
ATOM 721 O O . GLY A 1 98 ? 23.063 -1.119 -41.025 1.00 60.53 98 GLY A O 1
ATOM 722 N N . VAL A 1 99 ? 22.008 0.684 -40.189 1.00 59.56 99 VAL A N 1
ATOM 723 C CA . VAL A 1 99 ? 21.500 1.213 -41.473 1.00 59.56 99 VAL A CA 1
ATOM 724 C C . VAL A 1 99 ? 22.538 2.083 -42.202 1.00 59.56 99 VAL A C 1
ATOM 726 O O . VAL A 1 99 ? 22.432 2.271 -43.408 1.00 59.56 99 VAL A O 1
ATOM 729 N N . ASP A 1 100 ? 23.573 2.557 -41.503 1.00 54.84 100 ASP A N 1
ATOM 730 C CA . ASP A 1 100 ? 24.665 3.386 -42.051 1.00 54.84 100 ASP A CA 1
ATOM 731 C C . ASP A 1 100 ? 25.852 2.562 -42.623 1.00 54.84 100 ASP A C 1
ATOM 733 O O . ASP A 1 100 ? 26.981 3.054 -42.711 1.00 54.84 100 ASP A O 1
ATOM 737 N N . ARG A 1 101 ? 25.631 1.292 -42.999 1.00 47.09 101 ARG A N 1
ATOM 738 C CA . ARG A 1 101 ? 26.644 0.398 -43.594 1.00 47.09 101 ARG A CA 1
ATOM 739 C C . ARG A 1 101 ? 26.223 -0.184 -44.935 1.00 47.09 101 ARG A C 1
ATOM 741 O O . ARG A 1 101 ? 25.064 -0.631 -45.046 1.00 47.09 101 ARG A O 1
#

pLDDT: mean 82.62, std 9.67, range [47.09, 92.56]

Radius of gyration: 23.29 Å; chains: 1; bounding box: 49×18×70 Å

Sequence (101 aa):
MTGFAAQSEAIAAHGKQLVGQVSPSLQEAVSASQVSLGPNVMGELCQAWSWIFNDELDDAKALLAALPKAFEATGDELCSAAETYRQTEEGNRTAMQGVDR

Secondary structure (DSSP, 8-state):
-HHHHHHHHHHHHHHHHIIIIIHHHHHHHHHH-----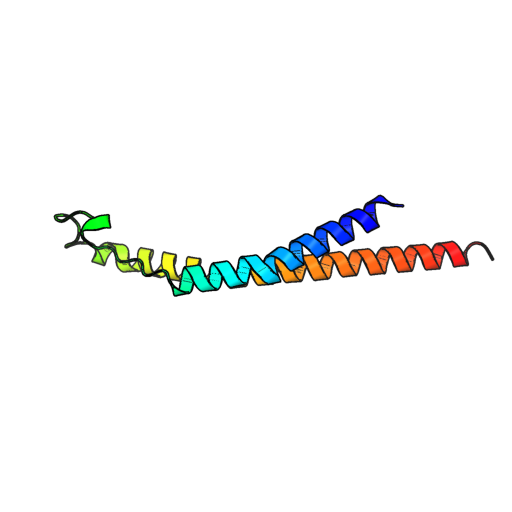-HHHHHHHHGGGGGGGHHHHHHHHHHHHHHHHHHHHHHHHHHHHHHHHHHHHHHHHHHHHHH--

Organism: NCBI:txid128104